Protein AF-A0A2A5S7V3-F1 (afdb_monomer_lite)

Structure (mmCIF, N/CA/C/O backbone):
data_AF-A0A2A5S7V3-F1
#
_entry.id   AF-A0A2A5S7V3-F1
#
loop_
_atom_site.group_PDB
_atom_site.id
_atom_site.type_symbol
_atom_site.label_atom_id
_atom_site.label_alt_id
_atom_site.label_comp_id
_atom_site.label_asym_id
_atom_site.label_entity_id
_atom_site.label_seq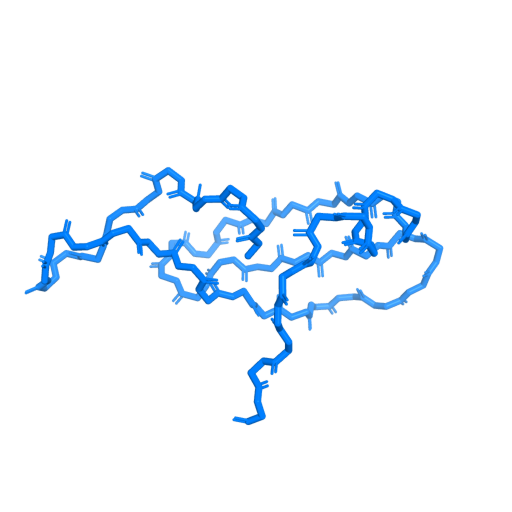_id
_atom_site.pdbx_PDB_ins_code
_atom_site.Cartn_x
_atom_site.Cartn_y
_atom_site.Cartn_z
_atom_site.occupancy
_atom_site.B_iso_or_equiv
_atom_site.auth_seq_id
_atom_site.auth_comp_id
_atom_site.auth_asym_id
_atom_site.auth_atom_id
_atom_site.pdbx_PDB_model_num
ATOM 1 N N . MET A 1 1 ? 1.341 -1.196 3.941 1.00 81.12 1 MET A N 1
ATOM 2 C CA . MET A 1 1 ? 2.555 -0.361 3.731 1.00 81.12 1 MET A CA 1
ATOM 3 C C . MET A 1 1 ? 3.157 0.056 5.075 1.00 81.12 1 MET A C 1
ATOM 5 O O . MET A 1 1 ? 2.479 -0.084 6.085 1.00 81.12 1 MET A O 1
ATOM 9 N N . LYS A 1 2 ? 4.413 0.539 5.111 1.00 78.50 2 LYS A N 1
ATOM 10 C CA . LYS A 1 2 ? 5.067 1.068 6.330 1.00 78.50 2 LYS A CA 1
ATOM 11 C C . LYS A 1 2 ? 4.287 2.229 6.948 1.00 78.50 2 LYS A C 1
ATOM 13 O O . LYS A 1 2 ? 4.117 2.258 8.162 1.00 78.50 2 LYS A O 1
ATOM 18 N N . LYS A 1 3 ? 3.790 3.148 6.115 1.00 80.06 3 LYS A N 1
ATOM 19 C CA . LYS A 1 3 ? 2.795 4.139 6.533 1.00 80.06 3 LYS A CA 1
ATOM 20 C C . LYS A 1 3 ? 1.389 3.565 6.322 1.00 80.06 3 LYS A C 1
ATOM 22 O O . LYS A 1 3 ? 1.143 2.998 5.250 1.00 80.06 3 LYS A O 1
ATOM 27 N N . PRO A 1 4 ? 0.496 3.680 7.319 1.00 79.50 4 PRO A N 1
ATOM 28 C CA . PRO A 1 4 ? -0.884 3.257 7.173 1.00 79.50 4 PRO A CA 1
ATOM 29 C C . PRO A 1 4 ? -1.634 4.150 6.188 1.00 79.50 4 PRO A C 1
ATOM 31 O O . PRO A 1 4 ? -1.293 5.325 6.031 1.00 79.50 4 PRO A O 1
ATOM 34 N N . HIS A 1 5 ? -2.651 3.594 5.526 1.00 80.94 5 HIS A N 1
ATOM 35 C CA . HIS A 1 5 ? -3.528 4.395 4.680 1.00 80.94 5 HIS A CA 1
ATOM 36 C C . HIS A 1 5 ? -4.341 5.372 5.542 1.00 80.94 5 HIS A C 1
ATOM 38 O O . HIS A 1 5 ? -4.626 5.090 6.708 1.00 80.94 5 HIS A O 1
ATOM 44 N N . ALA A 1 6 ? -4.712 6.522 4.973 1.00 81.94 6 ALA A N 1
ATOM 45 C CA . ALA A 1 6 ? -5.483 7.536 5.687 1.00 81.94 6 ALA A CA 1
ATOM 46 C C . ALA A 1 6 ? -6.906 7.063 6.032 1.00 81.94 6 ALA A C 1
ATOM 48 O O . ALA A 1 6 ? -7.485 7.555 6.997 1.00 81.94 6 ALA A O 1
ATOM 49 N N . CYS A 1 7 ? -7.461 6.098 5.286 1.00 85.62 7 CYS A N 1
ATOM 50 C CA . CYS A 1 7 ? -8.814 5.622 5.550 1.00 85.62 7 CYS A CA 1
ATOM 51 C C . CYS A 1 7 ? -8.906 4.770 6.827 1.00 85.62 7 CYS A C 1
ATOM 53 O O . CYS A 1 7 ? -7.996 4.014 7.187 1.00 85.62 7 CYS A O 1
ATOM 55 N N . THR A 1 8 ? -10.052 4.881 7.491 1.00 82.69 8 THR A N 1
ATOM 56 C CA . THR A 1 8 ? -10.425 4.128 8.688 1.00 82.69 8 THR A CA 1
ATOM 57 C C . THR A 1 8 ? -11.478 3.076 8.337 1.00 82.69 8 THR A C 1
ATOM 59 O O . THR A 1 8 ? -12.346 3.295 7.489 1.00 82.69 8 THR A O 1
ATOM 62 N N . PHE A 1 9 ? -11.396 1.895 8.947 1.00 80.50 9 PHE A N 1
ATOM 63 C CA . PHE A 1 9 ? -12.451 0.888 8.857 1.00 80.50 9 PHE A CA 1
ATOM 64 C C . PHE A 1 9 ? -13.679 1.398 9.604 1.00 80.50 9 PHE A C 1
ATOM 66 O O . PHE A 1 9 ? -13.611 1.626 10.813 1.00 80.50 9 PHE A O 1
ATOM 73 N N . LYS A 1 10 ? -14.808 1.541 8.902 1.00 74.94 10 LYS A N 1
ATOM 74 C CA . LYS A 1 10 ? -16.053 2.072 9.484 1.00 74.94 10 LYS A CA 1
ATOM 75 C C . LYS A 1 10 ? -16.552 1.247 10.679 1.00 74.94 10 LYS A C 1
ATOM 77 O O . LYS A 1 10 ? -17.117 1.812 11.601 1.00 74.94 10 LYS A O 1
ATOM 82 N N . ALA A 1 11 ? -16.291 -0.062 10.687 1.00 75.38 11 ALA A N 1
ATOM 83 C CA . ALA A 1 11 ? -16.746 -0.975 11.738 1.00 75.38 11 ALA A CA 1
ATOM 84 C C . ALA A 1 11 ? -15.861 -1.003 13.001 1.00 75.38 11 ALA A C 1
ATOM 86 O O . ALA A 1 11 ? -16.324 -1.401 14.060 1.00 75.38 11 ALA A O 1
ATOM 87 N N . THR A 1 12 ? -14.578 -0.636 12.906 1.00 75.06 12 THR A N 1
ATOM 88 C CA . THR A 1 12 ? -13.596 -0.845 13.996 1.00 75.06 12 THR A CA 1
ATOM 89 C C . THR A 1 12 ? -12.760 0.389 14.333 1.00 75.06 12 THR A C 1
ATOM 91 O O . THR A 1 12 ? -11.928 0.327 15.234 1.00 75.06 12 THR A O 1
ATOM 94 N N . GLY A 1 13 ? -12.910 1.501 13.603 1.00 79.19 13 GLY A N 1
ATOM 95 C CA . GLY A 1 13 ? -12.164 2.748 13.828 1.00 79.19 13 GLY A CA 1
ATOM 96 C C . GLY A 1 13 ? -10.653 2.668 13.549 1.00 79.19 13 GLY A C 1
ATOM 97 O O . GLY A 1 13 ? -9.949 3.672 13.638 1.00 79.19 13 GLY A O 1
ATOM 98 N N . LYS A 1 14 ? -10.123 1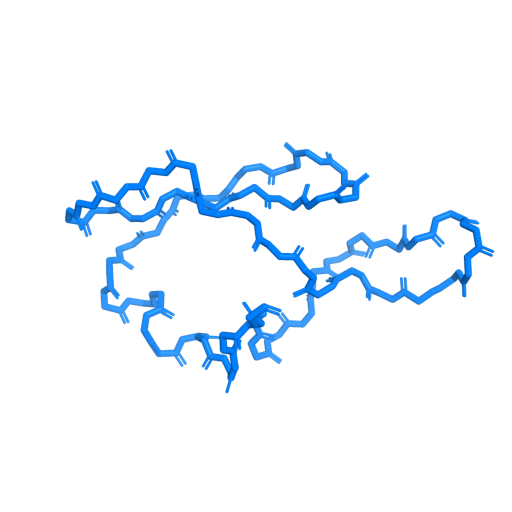.494 13.183 1.00 81.69 14 LYS A N 1
ATOM 99 C CA . LYS A 1 14 ? -8.693 1.274 12.910 1.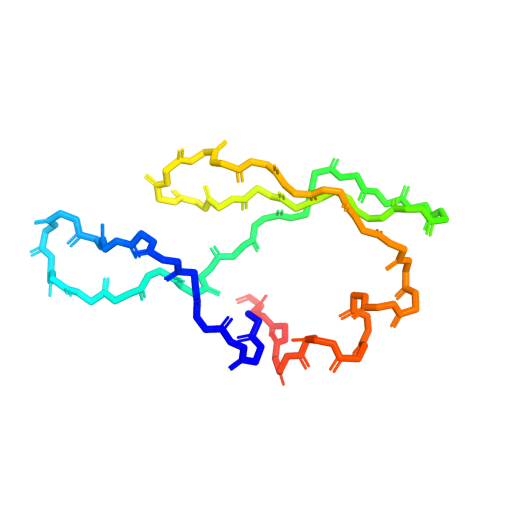00 81.69 14 LYS A CA 1
ATOM 100 C C . LYS A 1 14 ? -8.319 1.702 11.490 1.00 81.69 14 LYS A C 1
ATOM 102 O O . LYS A 1 14 ? -9.123 1.594 10.568 1.00 81.69 14 LYS A O 1
ATOM 107 N N . LYS A 1 15 ? -7.074 2.147 11.289 1.00 81.50 15 LYS A N 1
ATOM 108 C CA . LYS A 1 15 ? -6.552 2.503 9.956 1.00 81.50 15 LYS A CA 1
ATOM 109 C C . LYS A 1 15 ? -6.396 1.274 9.062 1.00 81.50 15 LYS A C 1
ATOM 111 O O . LYS A 1 15 ? -5.909 0.235 9.513 1.00 81.50 15 LYS A O 1
ATOM 116 N N . ALA A 1 16 ? -6.749 1.412 7.786 1.00 83.31 16 ALA A N 1
ATOM 117 C CA .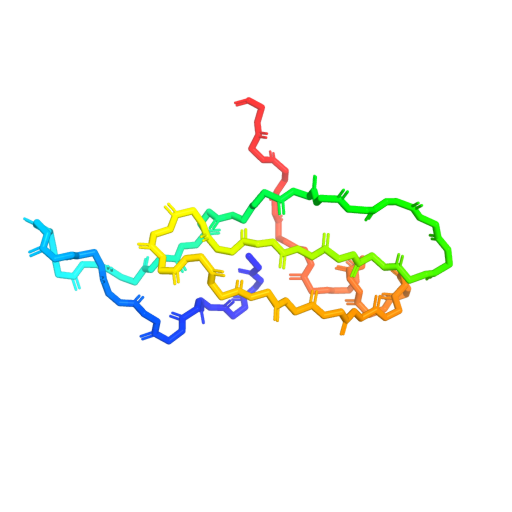 ALA A 1 16 ? -6.590 0.336 6.820 1.00 83.31 16 ALA A CA 1
ATOM 118 C C . ALA A 1 16 ? -5.125 0.174 6.391 1.00 83.31 16 ALA A C 1
ATOM 120 O O . ALA A 1 16 ? -4.459 1.120 5.968 1.00 83.31 16 ALA A O 1
ATOM 121 N N . ASN A 1 17 ? -4.629 -1.058 6.480 1.00 83.94 17 ASN A N 1
ATOM 122 C CA . ASN A 1 17 ? -3.255 -1.417 6.113 1.00 83.94 17 ASN A CA 1
ATOM 123 C C . ASN A 1 17 ? -3.171 -2.530 5.070 1.00 83.94 17 ASN A C 1
ATOM 125 O O . ASN A 1 17 ? -2.067 -2.825 4.602 1.00 83.94 17 ASN A O 1
ATOM 129 N N . ALA A 1 18 ? -4.314 -3.117 4.719 1.00 86.94 18 ALA A N 1
ATOM 130 C CA . ALA A 1 18 ? -4.441 -4.110 3.672 1.00 86.94 18 ALA A CA 1
ATOM 131 C C . ALA A 1 18 ? -4.558 -3.412 2.313 1.00 86.94 18 ALA A C 1
ATOM 133 O O . ALA A 1 18 ? -5.322 -2.459 2.138 1.00 86.94 18 ALA A O 1
ATOM 134 N N . TRP A 1 19 ? -3.743 -3.882 1.379 1.00 89.44 19 TRP A N 1
ATOM 135 C CA . TRP A 1 19 ? -3.692 -3.407 0.008 1.00 89.44 19 TRP A CA 1
ATOM 136 C C . TRP A 1 19 ? -3.687 -4.624 -0.899 1.00 89.44 19 TRP A C 1
ATOM 138 O O . TRP A 1 19 ? -2.947 -5.573 -0.651 1.00 89.44 19 TRP A O 1
ATOM 148 N N . GLU A 1 20 ? -4.500 -4.562 -1.935 1.00 90.56 20 GLU A N 1
ATOM 149 C CA . GLU A 1 20 ? -4.553 -5.537 -3.007 1.00 90.56 20 GLU A CA 1
ATOM 150 C C . GLU A 1 20 ? -3.701 -5.032 -4.173 1.00 90.56 20 GLU A C 1
ATOM 152 O O . GLU A 1 20 ? -3.702 -3.839 -4.484 1.00 90.56 20 GLU A O 1
ATOM 157 N N . ILE A 1 21 ? -2.938 -5.920 -4.804 1.00 91.75 21 ILE A N 1
ATOM 158 C CA . ILE A 1 21 ? -2.129 -5.572 -5.972 1.00 91.75 21 ILE A CA 1
ATOM 159 C C . ILE A 1 21 ? -2.980 -5.826 -7.212 1.00 91.75 21 ILE A C 1
ATOM 161 O O . ILE A 1 21 ? -3.334 -6.966 -7.489 1.00 91.75 21 ILE A O 1
ATOM 165 N N . THR A 1 22 ? -3.292 -4.773 -7.964 1.00 93.12 22 THR A N 1
ATOM 166 C CA . THR A 1 22 ? -4.138 -4.870 -9.164 1.00 93.12 22 THR A CA 1
ATOM 167 C C . THR A 1 22 ? -3.328 -4.920 -10.454 1.00 93.12 22 THR A C 1
ATOM 169 O O . THR A 1 22 ? -3.784 -5.480 -11.445 1.00 93.12 22 THR A O 1
ATOM 172 N N . ARG A 1 23 ? -2.113 -4.355 -10.458 1.00 92.88 23 ARG A N 1
ATOM 173 C CA . ARG A 1 23 ? -1.200 -4.381 -11.609 1.00 92.88 23 ARG A CA 1
ATOM 174 C C . ARG A 1 23 ? 0.222 -4.669 -11.161 1.00 92.88 23 ARG A C 1
ATOM 176 O O . ARG A 1 23 ? 0.711 -4.066 -10.205 1.00 92.88 23 ARG A O 1
ATOM 183 N N . LEU A 1 24 ? 0.894 -5.527 -11.919 1.00 92.25 24 LEU A N 1
ATOM 184 C CA . LEU A 1 24 ? 2.313 -5.834 -11.788 1.00 92.25 24 LEU A CA 1
ATOM 185 C C . LEU A 1 24 ? 3.052 -5.402 -13.062 1.00 92.25 24 LEU A C 1
ATOM 187 O O . LEU A 1 24 ? 2.542 -5.573 -14.165 1.00 92.25 24 LEU A O 1
ATOM 191 N N . GLY A 1 25 ? 4.250 -4.837 -12.906 1.00 91.69 25 GLY A N 1
ATOM 192 C CA . GLY A 1 25 ? 5.073 -4.346 -14.012 1.00 91.69 25 GLY A CA 1
ATOM 193 C C . GLY A 1 25 ? 6.209 -3.446 -13.524 1.00 91.69 25 GLY A C 1
ATOM 194 O O . GLY A 1 25 ? 6.694 -3.620 -12.400 1.00 91.69 25 GLY A O 1
ATOM 195 N N . ALA A 1 26 ? 6.608 -2.487 -14.369 1.00 89.62 26 ALA A N 1
ATOM 196 C CA . ALA A 1 26 ? 7.517 -1.398 -13.996 1.00 89.62 26 ALA A CA 1
ATOM 197 C C . ALA A 1 26 ? 6.890 -0.495 -12.918 1.00 89.62 26 ALA A C 1
ATOM 199 O O . ALA A 1 26 ? 7.527 -0.183 -11.908 1.00 89.62 26 ALA A O 1
ATOM 200 N N . ASP A 1 27 ? 5.602 -0.194 -13.088 1.00 92.94 27 ASP A N 1
ATOM 201 C CA . ASP A 1 27 ? 4.758 0.443 -12.085 1.00 92.94 27 ASP A CA 1
ATOM 202 C C . ASP A 1 27 ? 3.820 -0.579 -11.458 1.00 92.94 27 ASP A C 1
ATOM 204 O O . ASP A 1 27 ? 3.204 -1.406 -12.139 1.00 92.94 27 ASP A O 1
ATOM 208 N N . ILE A 1 28 ? 3.684 -0.492 -10.144 1.00 94.12 28 ILE A N 1
ATOM 209 C CA . ILE A 1 28 ? 2.784 -1.322 -9.361 1.00 94.12 28 ILE A CA 1
ATOM 210 C C . ILE A 1 28 ? 1.575 -0.475 -8.990 1.00 94.12 28 ILE A C 1
ATOM 212 O O . ILE A 1 28 ? 1.699 0.603 -8.399 1.00 94.12 28 ILE A O 1
ATOM 216 N N . LYS A 1 29 ? 0.392 -0.980 -9.346 1.00 94.06 29 LYS A N 1
ATOM 217 C CA . LYS A 1 29 ? -0.881 -0.390 -8.935 1.00 94.06 29 LYS A CA 1
ATOM 218 C C . LYS A 1 29 ? -1.421 -1.183 -7.756 1.00 94.06 29 LYS A C 1
ATOM 220 O O . LYS A 1 29 ? -1.536 -2.408 -7.827 1.00 94.06 29 LYS A O 1
ATOM 225 N N . ILE A 1 30 ? -1.739 -0.475 -6.680 1.00 92.69 30 ILE A N 1
ATOM 226 C CA . ILE A 1 30 ? -2.338 -1.049 -5.479 1.00 92.69 30 ILE A CA 1
ATOM 227 C C . ILE A 1 30 ? -3.689 -0.411 -5.200 1.00 92.69 30 ILE A C 1
ATOM 229 O O . ILE A 1 30 ? -3.858 0.795 -5.372 1.00 92.69 30 ILE A O 1
ATOM 233 N N . ARG A 1 31 ? -4.636 -1.219 -4.734 1.00 92.25 31 ARG A N 1
ATOM 234 C CA . ARG A 1 31 ? -5.975 -0.807 -4.323 1.00 92.25 31 ARG A CA 1
ATOM 235 C C . ARG A 1 31 ? -6.140 -1.033 -2.826 1.00 92.25 31 ARG A C 1
ATOM 237 O O . ARG A 1 31 ? -5.769 -2.079 -2.299 1.00 92.25 31 ARG A O 1
ATOM 244 N N . CYS A 1 32 ? -6.679 -0.050 -2.115 1.00 90.94 32 CYS A N 1
ATOM 245 C CA . CYS A 1 32 ? -7.041 -0.236 -0.715 1.00 90.94 32 CYS A CA 1
ATOM 246 C C . CYS A 1 32 ? -8.316 -1.084 -0.619 1.00 90.94 32 CYS A C 1
ATOM 248 O O . CYS A 1 32 ? -9.338 -0.700 -1.179 1.00 90.94 32 CYS A O 1
ATOM 250 N N . THR A 1 33 ? -8.287 -2.175 0.149 1.00 87.19 33 THR A N 1
ATOM 251 C CA . THR A 1 33 ? -9.431 -3.100 0.287 1.00 87.19 33 THR A CA 1
ATOM 252 C C . THR A 1 33 ? -10.626 -2.515 1.050 1.00 87.19 33 THR A C 1
ATOM 254 O O . THR A 1 33 ? -11.691 -3.117 1.078 1.00 87.19 33 THR A O 1
ATOM 257 N N . ASN A 1 34 ? -10.463 -1.352 1.689 1.00 87.44 34 ASN A N 1
ATOM 258 C CA . ASN A 1 34 ? -11.510 -0.711 2.492 1.00 87.44 34 ASN A CA 1
ATOM 259 C C . ASN A 1 34 ? -12.229 0.428 1.749 1.00 87.44 34 ASN A C 1
ATOM 261 O O . ASN A 1 34 ? -13.434 0.595 1.883 1.00 87.44 34 ASN A O 1
ATOM 265 N N . CYS A 1 35 ? -11.496 1.251 0.994 1.00 87.88 35 CYS A N 1
ATOM 266 C CA . CYS A 1 35 ? -12.059 2.441 0.342 1.00 87.88 35 CYS A CA 1
ATOM 267 C C . CYS A 1 35 ? -11.889 2.446 -1.181 1.00 87.88 35 CYS A C 1
ATOM 269 O O . CYS A 1 35 ? -12.149 3.469 -1.804 1.00 87.88 35 CYS A O 1
ATOM 271 N N . ASN A 1 36 ? -11.389 1.352 -1.765 1.00 87.81 36 ASN A N 1
ATOM 272 C CA . ASN A 1 36 ? -11.133 1.187 -3.200 1.00 87.81 36 ASN A CA 1
ATOM 273 C C . ASN A 1 36 ? -10.247 2.269 -3.831 1.00 87.81 36 ASN A C 1
ATOM 275 O O . ASN A 1 36 ? -10.193 2.399 -5.049 1.00 87.81 36 ASN A O 1
ATOM 279 N N . HIS A 1 37 ? -9.513 3.023 -3.012 1.00 88.75 37 HIS A N 1
ATOM 280 C CA . HIS A 1 37 ? -8.592 4.036 -3.501 1.00 88.75 37 HIS A CA 1
ATOM 281 C C . HIS A 1 37 ? -7.389 3.359 -4.150 1.00 88.75 37 HIS A C 1
ATOM 283 O O . HIS A 1 37 ? -6.795 2.442 -3.570 1.00 88.75 37 HIS A O 1
ATOM 289 N N . GLU A 1 38 ? -7.035 3.820 -5.343 1.00 91.38 38 GLU A N 1
ATOM 290 C CA . GLU A 1 38 ? -5.973 3.237 -6.146 1.00 91.38 38 GLU A CA 1
ATOM 291 C C . GLU A 1 38 ? -4.759 4.157 -6.170 1.00 91.38 38 GLU A C 1
ATOM 293 O O . GLU A 1 38 ? -4.872 5.360 -6.381 1.00 91.38 38 GLU A O 1
ATOM 298 N N . VAL A 1 39 ? -3.579 3.579 -5.966 1.00 90.62 39 VAL A N 1
ATOM 299 C CA . VAL A 1 39 ? -2.308 4.299 -6.010 1.00 90.62 39 VAL A CA 1
ATOM 300 C C . VAL A 1 39 ? -1.394 3.591 -6.993 1.00 90.62 39 VAL A C 1
ATOM 302 O O . VAL A 1 39 ? -1.197 2.379 -6.905 1.00 90.62 39 VAL A O 1
ATOM 305 N N . MET A 1 40 ? -0.830 4.354 -7.924 1.00 91.75 40 MET A N 1
ATOM 306 C CA . MET A 1 40 ? 0.219 3.890 -8.826 1.00 91.75 40 MET A CA 1
ATOM 307 C C . MET A 1 40 ? 1.566 4.391 -8.309 1.00 91.75 40 MET A C 1
ATOM 309 O O . MET A 1 40 ? 1.693 5.555 -7.932 1.00 91.75 40 MET A O 1
ATOM 313 N N . MET A 1 41 ? 2.559 3.511 -8.245 1.00 92.62 41 MET A N 1
ATOM 314 C CA . MET A 1 41 ? 3.924 3.883 -7.877 1.00 92.62 41 MET A CA 1
ATOM 315 C C . MET A 1 41 ? 4.941 2.996 -8.584 1.00 92.62 41 MET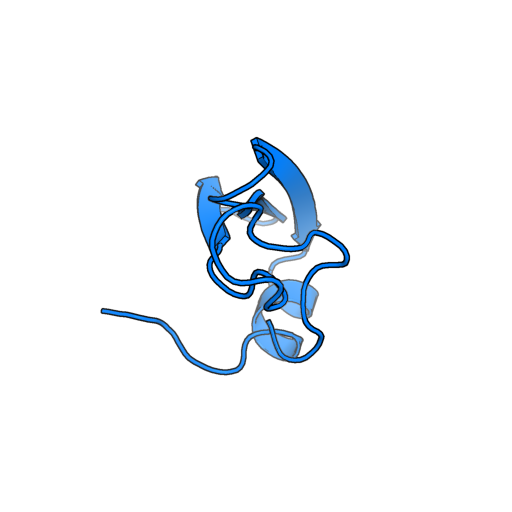 A C 1
ATOM 317 O O . MET A 1 41 ? 4.628 1.863 -8.951 1.00 92.62 41 MET A O 1
ATOM 321 N N . SER A 1 42 ? 6.173 3.486 -8.708 1.00 95.06 42 SER A N 1
ATOM 322 C CA . SER A 1 42 ? 7.272 2.696 -9.254 1.00 95.06 42 SER A CA 1
ATOM 323 C C . SER A 1 42 ? 7.514 1.436 -8.414 1.00 95.06 42 SER A C 1
ATOM 325 O O . SER A 1 42 ? 7.312 1.417 -7.190 1.00 95.06 42 SER A O 1
ATOM 327 N N . ARG A 1 43 ? 8.000 0.366 -9.048 1.00 92.50 43 ARG A N 1
ATOM 328 C CA . ARG A 1 43 ? 8.355 -0.867 -8.334 1.00 92.50 43 ARG A CA 1
ATOM 329 C C . ARG A 1 43 ? 9.427 -0.650 -7.261 1.00 92.50 43 ARG A C 1
ATOM 331 O O . ARG A 1 43 ? 9.380 -1.294 -6.211 1.00 92.50 43 ARG A O 1
ATOM 338 N N . PHE A 1 44 ? 10.360 0.273 -7.492 1.00 92.88 44 PHE A N 1
ATOM 339 C CA . PHE A 1 44 ? 11.398 0.625 -6.524 1.00 92.88 44 PHE A CA 1
ATOM 340 C C . PHE A 1 44 ? 10.802 1.228 -5.244 1.00 92.88 44 PHE A C 1
ATOM 342 O O . PHE A 1 44 ? 11.078 0.755 -4.136 1.00 92.88 44 PHE A O 1
ATOM 349 N N . ASP A 1 45 ? 9.915 2.216 -5.389 1.00 91.19 45 ASP A N 1
ATOM 350 C CA . ASP A 1 45 ? 9.242 2.846 -4.252 1.00 91.19 45 ASP A CA 1
ATOM 351 C C . ASP A 1 45 ? 8.351 1.866 -3.497 1.00 91.19 45 ASP A C 1
ATOM 353 O O . ASP A 1 45 ? 8.316 1.872 -2.261 1.00 91.19 45 ASP A O 1
ATOM 357 N N . PHE A 1 46 ? 7.645 1.007 -4.234 1.00 90.94 46 PHE A N 1
ATOM 358 C CA . PHE A 1 46 ? 6.794 -0.025 -3.660 1.00 90.94 46 PHE A CA 1
ATOM 359 C C . PHE A 1 46 ? 7.592 -0.970 -2.759 1.00 90.94 46 PHE A C 1
ATOM 361 O O . PHE A 1 46 ? 7.244 -1.149 -1.588 1.00 90.94 46 PHE A O 1
ATOM 368 N N . ASN A 1 47 ? 8.716 -1.491 -3.257 1.00 89.88 47 ASN A N 1
ATOM 369 C CA . ASN A 1 47 ? 9.597 -2.371 -2.490 1.00 89.88 47 ASN A CA 1
ATOM 370 C C . ASN A 1 47 ? 10.129 -1.691 -1.216 1.00 89.88 47 ASN A C 1
ATOM 372 O O . ASN A 1 47 ? 10.157 -2.310 -0.153 1.00 89.88 47 ASN A O 1
ATOM 376 N N . LYS A 1 48 ? 10.471 -0.396 -1.270 1.00 90.94 48 LYS A N 1
ATOM 377 C CA . LYS A 1 48 ? 10.938 0.366 -0.094 1.00 90.94 48 LYS A CA 1
ATOM 378 C C . LYS A 1 48 ? 9.839 0.592 0.957 1.00 90.94 48 LYS A C 1
ATOM 380 O O . LYS A 1 48 ? 10.127 0.663 2.163 1.00 90.94 48 LYS A O 1
ATOM 385 N N . LYS A 1 49 ? 8.584 0.736 0.511 1.00 88.56 49 LYS A N 1
ATOM 386 C CA . LYS A 1 49 ? 7.400 1.047 1.336 1.00 88.56 49 LYS A CA 1
ATOM 387 C C . LYS A 1 49 ? 6.654 -0.192 1.846 1.00 88.56 49 LYS A C 1
ATOM 389 O O . LYS A 1 49 ? 5.843 -0.055 2.772 1.00 88.56 49 LYS A O 1
ATOM 394 N N . ILE A 1 50 ? 6.905 -1.384 1.304 1.00 88.50 50 ILE A N 1
ATOM 395 C CA . ILE A 1 50 ? 6.385 -2.644 1.853 1.00 88.50 50 ILE A CA 1
ATOM 396 C C . ILE A 1 50 ? 6.958 -2.890 3.256 1.00 88.50 50 ILE A C 1
ATOM 398 O O . ILE A 1 50 ? 8.112 -2.586 3.549 1.00 88.50 50 ILE A O 1
ATOM 402 N N . LYS A 1 51 ? 6.112 -3.425 4.147 1.00 84.12 51 LYS A N 1
ATOM 403 C CA . LYS A 1 51 ? 6.508 -3.872 5.496 1.00 84.12 51 LYS A CA 1
ATOM 404 C C . LYS A 1 51 ? 6.419 -5.391 5.638 1.00 84.12 51 LYS A C 1
ATOM 406 O O . LYS A 1 51 ? 7.325 -6.006 6.178 1.00 84.12 51 LYS A O 1
ATOM 411 N N . LYS A 1 52 ? 5.319 -5.980 5.171 1.00 83.62 52 LYS A N 1
ATOM 412 C CA . LYS A 1 52 ? 5.058 -7.421 5.178 1.00 83.62 52 LYS A CA 1
ATOM 413 C C . LYS A 1 52 ? 4.094 -7.738 4.038 1.00 83.62 52 LYS A C 1
ATOM 415 O O . LYS A 1 52 ? 3.193 -6.935 3.785 1.00 83.62 52 LYS A O 1
ATOM 420 N N . VAL A 1 53 ? 4.290 -8.876 3.380 1.00 80.94 53 VAL A N 1
ATOM 421 C CA . VAL A 1 53 ? 3.301 -9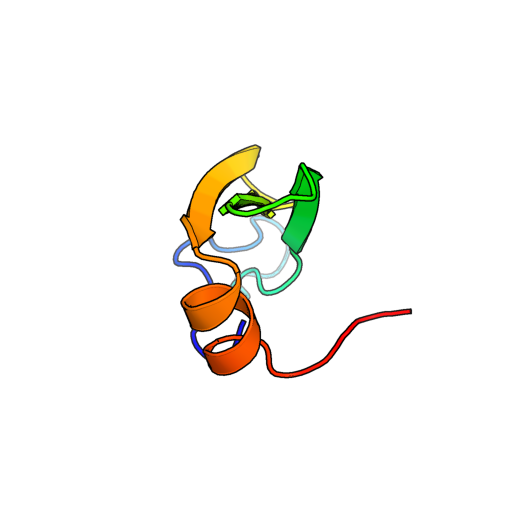.466 2.469 1.00 80.94 53 VAL A CA 1
ATOM 422 C C . VAL A 1 53 ? 2.380 -10.337 3.320 1.00 80.94 53 VAL A C 1
ATOM 424 O O . VAL A 1 53 ? 2.859 -11.196 4.062 1.00 80.94 53 VAL A O 1
ATOM 427 N N . LEU A 1 54 ? 1.081 -10.047 3.293 1.00 75.19 54 LEU A N 1
ATOM 428 C CA . LEU A 1 54 ? 0.070 -10.892 3.926 1.00 75.19 54 LEU A CA 1
ATOM 429 C C . LEU A 1 54 ? -0.154 -12.085 2.984 1.00 75.19 54 LEU A C 1
ATOM 431 O O . LEU A 1 54 ? -0.347 -11.859 1.791 1.00 75.19 54 LEU A O 1
ATOM 435 N N . LYS A 1 55 ? -0.010 -13.310 3.498 1.00 60.66 55 LYS A N 1
ATOM 436 C CA . LYS A 1 55 ? -0.383 -14.539 2.786 1.00 60.66 55 LYS A CA 1
ATOM 437 C C . LYS A 1 55 ? -1.858 -14.820 3.016 1.00 60.66 55 LYS A C 1
ATOM 439 O O . LYS A 1 55 ? -2.319 -14.477 4.129 1.00 60.66 55 LYS A O 1
#

pLDDT: mean 86.39, std 6.65, range [60.66, 95.06]

Organism: Lactococcus lactis subsp. hordniae (NCBI:txid203404)

Radius of gyration: 11.32 Å; chains: 1; bounding box: 28×22×28 Å

InterPro domains:
  IPR009296 Protein of unknown function DUF951 [PF06107] (1-54)
  IPR009296 Protein of unknown function DUF951 [PIRSF037263] (1-55)
  IPR009296 Protein of unknown function DUF951 [PTHR38455] (1-54)

Foldseek 3Di:
DQDFDPDAQPVPRHTQDDWDFPDDDQWTWIAGPRPRDIDIDGPVVVVVRDDDDDD

Secondary structure (DSSP, 8-state):
--SPPS-B-TTT-PBP--EEEEE-SSEEEEEETTT--EEEEEHHHHHHH------

Sequence (55 aa):
MKKPHACTFKATGKKANAWEITRLGADIKIRCTNCNHEVMMSRFDFNKKIKKVLK